Protein AF-A0A1B0DHC9-F1 (afdb_monomer)

Mean predicted aligned error: 4.69 Å

pLDDT: mean 92.96, std 3.61, range [76.0, 98.0]

Secondary structure (DSSP, 8-state):
-EETTEE-----SHHHHHHHHT-GGG------HHHHTTSTT----STTT--HHHHHHHHHHHHHHHHHTTTT---TTT--

Organism: Phlebotomus papatasi (NCBI:txid29031)

Radius of gyration: 17.44 Å; Cα contacts (8 Å, |Δi|>4): 46; chains: 1; bounding box: 39×38×42 Å

Foldseek 3Di:
DDDDPRDDDDDDDPVVVVVLVVDPVNVDADPDQVQLVVDPNSDRDALRHDDDPRNVVRVVVVVVVCVVVPNVHDDPVPDD

Structure (mmCIF, N/CA/C/O backbone):
data_AF-A0A1B0DHC9-F1
#
_entry.id   AF-A0A1B0DHC9-F1
#
loop_
_atom_site.group_PDB
_atom_site.id
_atom_site.type_symbol
_atom_site.label_atom_id
_atom_site.label_alt_id
_atom_site.label_comp_id
_atom_site.label_asym_id
_atom_site.label_entity_id
_atom_site.label_seq_id
_atom_site.pdbx_PDB_ins_code
_atom_site.Cartn_x
_atom_site.Cartn_y
_atom_site.Cartn_z
_atom_site.occupancy
_atom_site.B_iso_or_equiv
_atom_site.auth_seq_id
_atom_site.auth_comp_id
_atom_site.auth_asym_id
_atom_site.auth_atom_id
_atom_site.pdbx_PDB_model_num
ATOM 1 N N . MET A 1 1 ? 3.921 -14.665 -14.025 1.00 93.25 1 MET A N 1
ATOM 2 C CA . MET A 1 1 ? 3.176 -14.185 -15.215 1.00 93.25 1 MET A CA 1
ATOM 3 C C . MET A 1 1 ? 3.590 -12.755 -15.533 1.00 93.25 1 MET A C 1
ATOM 5 O O . MET A 1 1 ? 4.324 -12.176 -14.748 1.00 93.25 1 MET A O 1
ATOM 9 N N . TYR A 1 2 ? 3.162 -12.183 -16.654 1.00 94.00 2 TYR A N 1
ATOM 10 C CA . TYR A 1 2 ? 3.462 -10.788 -16.993 1.00 94.00 2 TYR A CA 1
ATOM 11 C C . TYR A 1 2 ? 2.189 -9.947 -16.904 1.00 94.00 2 TYR A C 1
ATOM 13 O O . TYR A 1 2 ? 1.164 -10.323 -17.472 1.00 94.00 2 TYR A O 1
ATOM 21 N N . LEU A 1 3 ? 2.253 -8.826 -16.182 1.00 90.38 3 LEU A N 1
ATOM 22 C CA . LEU A 1 3 ? 1.238 -7.776 -16.230 1.00 90.38 3 LEU A CA 1
ATOM 23 C C . LEU A 1 3 ? 1.764 -6.674 -17.149 1.00 90.38 3 LEU A C 1
ATOM 25 O O . LEU A 1 3 ? 2.654 -5.912 -16.773 1.00 90.38 3 LEU A O 1
ATOM 29 N N . ALA A 1 4 ? 1.254 -6.635 -18.382 1.00 90.44 4 ALA A N 1
ATOM 30 C CA . ALA A 1 4 ? 1.861 -5.873 -19.474 1.00 90.44 4 ALA A CA 1
ATOM 31 C C . ALA A 1 4 ? 3.359 -6.222 -19.616 1.00 90.44 4 ALA A C 1
ATOM 33 O O . ALA A 1 4 ? 3.700 -7.389 -19.790 1.00 90.44 4 ALA A O 1
ATOM 34 N N . ALA A 1 5 ? 4.255 -5.239 -19.515 1.00 91.75 5 ALA A N 1
ATOM 35 C CA . ALA A 1 5 ? 5.701 -5.449 -19.600 1.00 91.75 5 ALA A CA 1
ATOM 36 C C . ALA A 1 5 ? 6.366 -5.790 -18.247 1.00 91.75 5 ALA A C 1
ATOM 38 O O . ALA A 1 5 ? 7.589 -5.896 -18.182 1.00 91.75 5 ALA A O 1
ATOM 39 N N . VAL A 1 6 ? 5.594 -5.950 -17.164 1.00 89.88 6 VAL A N 1
ATOM 40 C CA . VAL A 1 6 ? 6.129 -6.126 -15.805 1.00 89.88 6 VAL A CA 1
ATOM 41 C C . VAL A 1 6 ? 6.061 -7.600 -15.381 1.00 89.88 6 VAL A C 1
ATOM 43 O O . VAL A 1 6 ? 4.958 -8.146 -15.235 1.00 89.88 6 VAL A O 1
ATOM 46 N N . PRO A 1 7 ? 7.204 -8.277 -15.152 1.00 94.12 7 PRO A N 1
ATOM 47 C CA . PRO A 1 7 ? 7.203 -9.623 -14.590 1.00 94.12 7 PRO A CA 1
ATOM 48 C C . PRO A 1 7 ? 6.583 -9.596 -13.190 1.00 94.12 7 PRO A C 1
ATOM 50 O O . PRO A 1 7 ? 6.950 -8.786 -12.345 1.00 94.12 7 PRO A O 1
ATOM 53 N N . THR A 1 8 ? 5.608 -10.470 -12.962 1.00 93.88 8 THR A N 1
ATOM 54 C CA . THR A 1 8 ? 4.758 -10.463 -11.767 1.00 93.88 8 THR A CA 1
ATOM 55 C C . THR A 1 8 ? 4.586 -11.872 -11.208 1.00 93.88 8 THR A C 1
ATOM 57 O O . THR A 1 8 ? 4.296 -12.831 -11.937 1.00 93.88 8 THR A O 1
ATOM 60 N N . VAL A 1 9 ? 4.714 -11.985 -9.889 1.00 94.19 9 VAL A N 1
ATOM 61 C CA . VAL A 1 9 ? 4.408 -13.197 -9.125 1.00 94.19 9 VAL A CA 1
ATOM 62 C C . VAL A 1 9 ? 3.074 -12.985 -8.418 1.00 94.19 9 VAL A C 1
ATOM 64 O O . VAL A 1 9 ? 2.877 -11.959 -7.773 1.00 94.19 9 VAL A O 1
ATOM 67 N N . ILE A 1 10 ? 2.155 -13.939 -8.567 1.00 94.31 10 ILE A N 1
ATOM 68 C CA . ILE A 1 10 ? 0.852 -13.920 -7.896 1.00 94.31 10 ILE A CA 1
ATOM 69 C C . ILE A 1 10 ? 0.812 -15.079 -6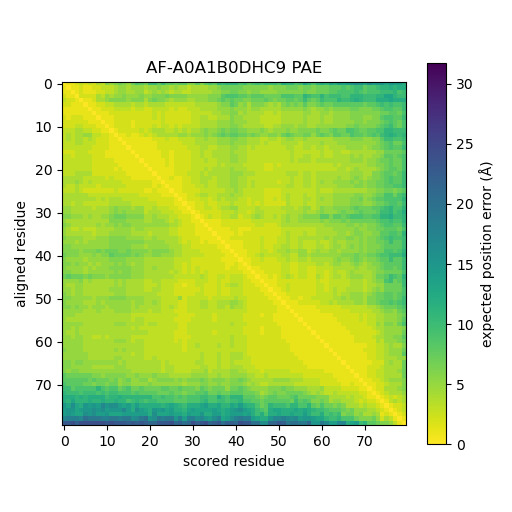.907 1.00 94.31 10 ILE A C 1
ATOM 71 O O . ILE A 1 10 ? 1.046 -16.224 -7.289 1.00 94.31 10 ILE A O 1
ATOM 75 N N . CYS A 1 11 ? 0.492 -14.770 -5.654 1.00 95.50 11 CYS A N 1
ATOM 76 C CA . CYS A 1 11 ? 0.163 -15.749 -4.626 1.00 95.50 11 CYS A CA 1
ATOM 77 C C . CYS A 1 11 ? -1.359 -15.776 -4.444 1.00 95.50 11 CYS A C 1
ATOM 79 O O . CYS A 1 11 ? -1.991 -14.719 -4.411 1.00 95.50 11 CYS A O 1
ATOM 81 N N . HIS A 1 12 ? -1.945 -16.974 -4.399 1.00 95.50 12 HIS A N 1
ATOM 82 C CA . HIS A 1 12 ? -3.400 -17.163 -4.424 1.0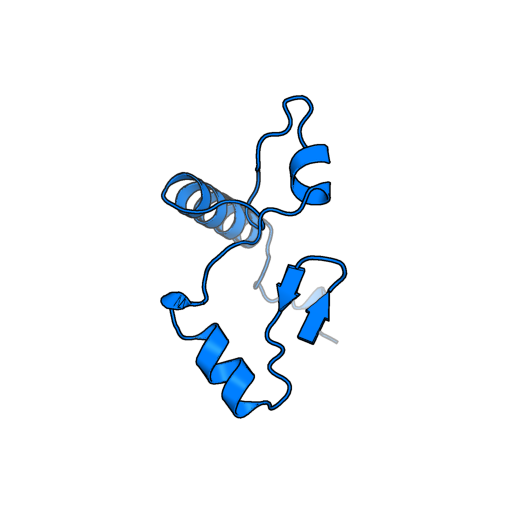0 95.50 12 HIS A CA 1
ATOM 83 C C . HIS A 1 12 ? -3.921 -18.045 -3.284 1.00 95.50 12 HIS A C 1
ATOM 85 O O . HIS A 1 12 ? -5.105 -17.982 -2.962 1.00 95.50 12 HIS A O 1
ATOM 91 N N . ASP A 1 13 ? -3.067 -18.864 -2.676 1.00 96.94 13 ASP A N 1
ATOM 92 C CA . ASP A 1 13 ? -3.416 -19.722 -1.555 1.00 96.94 13 ASP A CA 1
ATOM 93 C C . ASP A 1 13 ? -3.342 -18.959 -0.221 1.00 96.94 13 ASP A C 1
ATOM 95 O O . ASP A 1 13 ? -2.545 -18.038 -0.038 1.00 96.94 13 ASP A O 1
ATOM 99 N N . ALA A 1 14 ? -4.211 -19.322 0.724 1.00 97.94 14 ALA A N 1
ATOM 100 C CA . ALA A 1 14 ? -4.366 -18.570 1.968 1.00 97.94 14 ALA A CA 1
ATOM 101 C C . ALA A 1 14 ? -3.113 -18.610 2.858 1.00 97.94 14 ALA A C 1
ATOM 103 O O . ALA A 1 14 ? -2.818 -17.626 3.541 1.00 97.94 14 ALA A O 1
ATOM 104 N N . ASP A 1 15 ? -2.392 -19.730 2.863 1.00 98.00 15 ASP A N 1
ATOM 105 C CA . ASP A 1 15 ? -1.204 -19.906 3.695 1.00 98.00 15 ASP A CA 1
ATOM 106 C C . ASP A 1 15 ? -0.019 -19.115 3.132 1.00 98.00 15 ASP A C 1
ATOM 108 O O . ASP A 1 15 ? 0.616 -18.365 3.874 1.00 98.00 15 ASP A O 1
ATOM 112 N N . GLY A 1 16 ? 0.195 -19.155 1.816 1.00 97.25 16 GLY A N 1
ATOM 113 C CA . GLY A 1 16 ? 1.193 -18.343 1.126 1.00 97.25 16 GLY A CA 1
ATOM 114 C C . GLY A 1 16 ? 0.925 -16.844 1.250 1.00 97.25 16 GLY A C 1
ATOM 115 O O . GLY A 1 16 ? 1.848 -16.077 1.525 1.00 97.25 16 GLY A O 1
ATOM 116 N N . VAL A 1 17 ? -0.336 -16.401 1.144 1.00 97.19 17 VAL A N 1
ATOM 117 C CA . VAL A 1 17 ? -0.683 -14.981 1.344 1.00 97.19 17 VAL A CA 1
ATOM 118 C C . VAL A 1 17 ? -0.340 -14.540 2.768 1.00 97.19 17 VAL A C 1
ATOM 120 O O . VAL A 1 17 ? 0.240 -13.469 2.956 1.00 97.19 17 VAL A O 1
ATOM 123 N N . LYS A 1 18 ? -0.655 -15.362 3.778 1.00 97.25 18 LYS A N 1
ATOM 124 C CA . LYS A 1 18 ? -0.278 -15.072 5.169 1.00 97.25 18 LYS A CA 1
ATOM 125 C C . LYS A 1 18 ? 1.235 -15.047 5.348 1.00 97.25 18 LYS A C 1
ATOM 127 O O . LYS A 1 18 ? 1.719 -14.164 6.049 1.00 97.25 18 LYS A O 1
ATOM 132 N N . GLU A 1 19 ? 1.972 -15.981 4.752 1.00 96.94 19 GLU A N 1
ATOM 133 C CA . GLU A 1 19 ? 3.434 -15.998 4.843 1.00 96.94 19 GLU A CA 1
ATOM 134 C C . GLU A 1 19 ? 4.025 -14.705 4.267 1.00 96.94 19 GLU A C 1
ATOM 136 O O . GLU A 1 19 ? 4.771 -14.006 4.953 1.00 96.94 19 GLU A O 1
ATOM 141 N N . ILE A 1 20 ? 3.635 -14.347 3.041 1.00 96.81 20 ILE A N 1
ATOM 142 C CA . ILE A 1 20 ? 4.146 -13.168 2.335 1.00 96.81 20 ILE A CA 1
ATOM 143 C C . ILE A 1 20 ? 3.860 -11.888 3.125 1.00 96.81 20 ILE A C 1
ATOM 145 O O . ILE A 1 20 ? 4.763 -11.078 3.319 1.00 96.81 20 ILE A O 1
ATOM 149 N N . LEU A 1 21 ? 2.634 -11.718 3.632 1.00 95.25 21 LEU A N 1
ATOM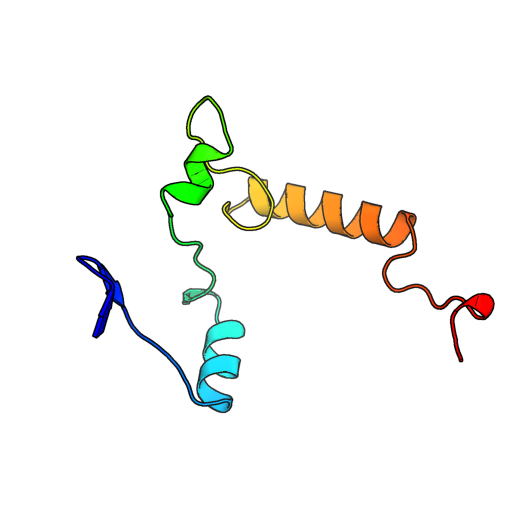 150 C CA . LEU A 1 21 ? 2.235 -10.519 4.380 1.00 95.25 21 LEU A CA 1
ATOM 151 C C . LEU A 1 21 ? 2.912 -10.379 5.755 1.00 95.25 21 LEU A C 1
ATOM 153 O O . LEU A 1 21 ? 2.822 -9.311 6.357 1.00 95.25 21 LEU A O 1
ATOM 157 N N . ASN A 1 22 ? 3.565 -11.428 6.267 1.00 96.44 22 ASN A N 1
ATOM 158 C CA . ASN A 1 22 ? 4.294 -11.395 7.542 1.00 96.44 22 ASN A CA 1
ATOM 159 C C . ASN A 1 22 ? 5.820 -11.310 7.371 1.00 96.44 22 ASN A C 1
ATOM 161 O O . ASN A 1 22 ? 6.548 -11.304 8.366 1.00 96.44 22 ASN A O 1
ATOM 165 N N . ARG A 1 23 ? 6.320 -11.240 6.133 1.00 96.62 23 ARG A N 1
ATOM 166 C CA . ARG A 1 23 ? 7.751 -11.201 5.826 1.00 96.62 23 ARG A CA 1
ATOM 167 C C . ARG A 1 23 ? 8.155 -9.833 5.295 1.00 96.62 23 ARG A C 1
ATOM 169 O O . ARG A 1 23 ? 7.658 -9.369 4.272 1.00 96.62 23 ARG A O 1
ATOM 176 N N . GLN A 1 24 ? 9.130 -9.217 5.961 1.00 92.50 24 GLN A N 1
ATOM 177 C CA . GLN A 1 24 ? 9.568 -7.857 5.645 1.00 92.50 24 GLN A CA 1
ATOM 178 C C . GLN A 1 24 ? 10.198 -7.746 4.244 1.00 92.50 24 GLN A C 1
ATOM 180 O O . GLN A 1 24 ? 10.171 -6.676 3.640 1.00 92.50 24 GLN A O 1
ATOM 185 N N . GLU A 1 25 ? 10.733 -8.837 3.689 1.00 94.94 25 GLU A N 1
ATOM 186 C CA . GLU A 1 25 ? 11.278 -8.838 2.322 1.00 94.94 25 GLU A CA 1
ATOM 187 C C . GLU A 1 25 ? 10.215 -8.526 1.253 1.00 94.94 25 GLU A C 1
ATOM 189 O O . GLU A 1 25 ? 10.556 -8.041 0.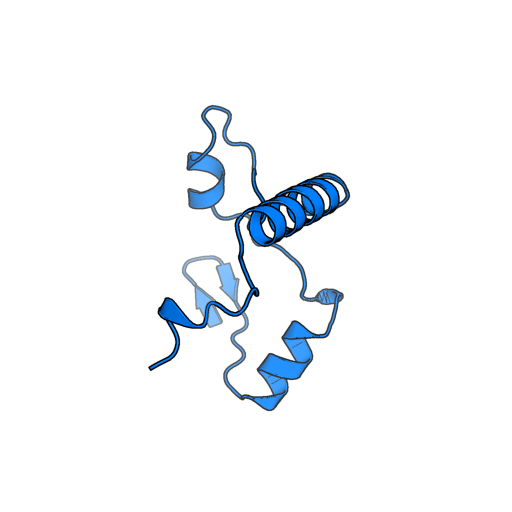174 1.00 94.94 25 GLU A O 1
ATOM 194 N N . PHE A 1 26 ? 8.934 -8.771 1.552 1.00 93.44 26 PHE A N 1
ATOM 195 C CA . PHE A 1 26 ? 7.807 -8.511 0.652 1.00 93.44 26 PHE A CA 1
ATOM 196 C C . PHE A 1 26 ? 7.007 -7.257 1.027 1.00 93.44 26 PHE A C 1
ATOM 198 O O . PHE A 1 26 ? 6.004 -6.949 0.385 1.00 93.44 26 PHE A O 1
ATOM 205 N N . ASP A 1 27 ? 7.472 -6.480 2.010 1.00 90.81 27 ASP A N 1
ATOM 206 C CA . ASP A 1 27 ? 6.832 -5.234 2.451 1.00 90.81 27 ASP A CA 1
ATOM 207 C C . ASP A 1 27 ? 7.122 -4.031 1.536 1.00 90.81 27 ASP A C 1
ATOM 209 O O . ASP A 1 27 ? 6.831 -2.887 1.896 1.00 90.81 27 ASP A O 1
ATOM 213 N N . GLY A 1 28 ? 7.657 -4.278 0.341 1.00 90.75 28 GLY A N 1
ATOM 214 C CA . GLY A 1 28 ? 7.900 -3.255 -0.666 1.00 90.75 28 GLY A CA 1
ATOM 215 C C . GLY A 1 28 ? 6.617 -2.555 -1.133 1.00 90.75 28 GLY A C 1
ATOM 216 O O . GLY A 1 28 ? 5.518 -3.122 -1.115 1.00 90.75 28 GLY A O 1
ATOM 217 N N . ARG A 1 29 ? 6.736 -1.308 -1.590 1.00 91.25 29 ARG A N 1
ATOM 218 C CA . ARG A 1 29 ? 5.672 -0.571 -2.290 1.00 91.25 29 ARG A CA 1
ATOM 219 C C . ARG A 1 29 ? 6.058 -0.372 -3.747 1.00 91.25 29 ARG A C 1
ATOM 221 O O . ARG A 1 29 ? 7.051 0.276 -4.056 1.00 91.25 29 ARG A O 1
ATOM 228 N N . ALA A 1 30 ? 5.247 -0.920 -4.649 1.00 88.44 30 ALA A N 1
ATOM 229 C CA . ALA A 1 30 ? 5.465 -0.768 -6.080 1.00 88.44 30 ALA A CA 1
ATOM 230 C C . ALA A 1 30 ? 5.319 0.702 -6.509 1.00 88.44 30 ALA A C 1
ATOM 232 O O . ALA A 1 30 ? 4.338 1.370 -6.164 1.00 88.44 30 ALA A O 1
ATOM 233 N N . ASP A 1 31 ? 6.271 1.183 -7.308 1.00 88.38 31 ASP A N 1
ATOM 234 C CA . ASP A 1 31 ? 6.195 2.498 -7.934 1.00 88.38 31 ASP A CA 1
ATOM 235 C C . ASP A 1 31 ? 5.229 2.460 -9.123 1.00 88.38 31 ASP A C 1
ATOM 237 O O . ASP A 1 31 ? 5.593 2.138 -10.254 1.00 88.38 31 ASP A O 1
ATOM 241 N N . ILE A 1 32 ? 3.960 2.745 -8.843 1.00 87.62 32 ILE A N 1
ATOM 242 C CA . ILE A 1 32 ? 2.919 2.808 -9.865 1.00 87.62 32 ILE A CA 1
ATOM 243 C C . ILE A 1 32 ? 2.757 4.249 -10.361 1.00 87.62 32 ILE A C 1
ATOM 245 O O . ILE A 1 32 ? 2.631 5.186 -9.572 1.00 87.62 32 ILE A O 1
ATOM 249 N N . TYR A 1 33 ? 2.677 4.431 -11.682 1.00 88.75 33 TYR A N 1
ATOM 250 C CA . TYR A 1 33 ? 2.521 5.751 -12.312 1.00 88.75 33 TYR A CA 1
ATOM 251 C C . TYR A 1 33 ? 1.342 6.550 -11.724 1.00 88.75 33 TYR A C 1
ATOM 253 O O . TYR A 1 33 ? 1.485 7.718 -11.359 1.00 88.75 33 TYR A O 1
ATOM 261 N N . LEU A 1 34 ? 0.203 5.881 -11.508 1.00 90.56 34 LEU A N 1
ATOM 262 C CA . LEU A 1 34 ? -0.987 6.474 -10.889 1.00 90.56 34 LEU A CA 1
ATOM 263 C C . LEU A 1 34 ? -0.727 7.019 -9.473 1.00 90.56 34 LEU A C 1
ATOM 265 O O . LEU A 1 34 ? -1.351 7.996 -9.064 1.00 90.56 34 LEU A O 1
ATOM 269 N N . ALA A 1 35 ? 0.200 6.431 -8.711 1.00 92.44 35 ALA A N 1
ATOM 270 C CA . ALA A 1 35 ? 0.518 6.907 -7.368 1.00 92.44 35 ALA A CA 1
ATOM 271 C C . ALA A 1 35 ? 1.247 8.251 -7.388 1.00 92.44 35 ALA A C 1
ATOM 273 O O . ALA A 1 35 ? 1.031 9.040 -6.460 1.00 92.44 35 ALA A O 1
ATOM 274 N N . ARG A 1 36 ? 2.058 8.504 -8.426 1.00 93.25 36 ARG A N 1
ATOM 275 C CA . ARG A 1 36 ? 2.804 9.754 -8.646 1.00 93.25 36 ARG A CA 1
ATOM 276 C C . ARG A 1 36 ? 1.919 10.881 -9.159 1.00 93.25 36 ARG A C 1
ATOM 278 O O . ARG A 1 36 ? 2.084 12.007 -8.713 1.00 93.25 36 ARG A O 1
ATOM 285 N N . MET A 1 37 ? 0.931 10.573 -10.002 1.00 94.69 37 MET A N 1
ATOM 286 C CA . MET A 1 37 ? -0.024 11.565 -10.529 1.00 94.69 37 MET A CA 1
ATOM 287 C C . MET A 1 37 ? -0.822 12.308 -9.443 1.00 94.69 37 MET A C 1
ATOM 289 O O . MET A 1 37 ? -1.409 13.351 -9.710 1.00 94.69 37 MET A O 1
ATOM 293 N N . ARG A 1 38 ? -0.858 11.783 -8.211 1.00 91.81 38 ARG A N 1
ATOM 294 C CA . ARG A 1 38 ? -1.533 12.415 -7.064 1.00 91.81 38 ARG A CA 1
ATOM 295 C C . ARG A 1 38 ? -0.750 13.589 -6.467 1.00 91.81 38 ARG A C 1
ATOM 297 O O . ARG A 1 38 ? -1.257 14.250 -5.565 1.00 91.81 38 ARG A O 1
ATOM 304 N N . ASP A 1 39 ? 0.478 13.823 -6.923 1.00 93.25 39 ASP A N 1
ATOM 305 C CA . ASP A 1 39 ? 1.307 14.964 -6.552 1.00 93.25 39 ASP A CA 1
ATOM 306 C C . ASP A 1 39 ? 1.631 15.791 -7.807 1.00 93.25 39 ASP A C 1
ATOM 308 O O . ASP A 1 39 ? 2.110 15.217 -8.784 1.00 93.25 39 ASP A O 1
ATOM 312 N N . PRO A 1 40 ? 1.458 17.127 -7.796 1.00 94.50 40 PRO A N 1
ATOM 313 C CA . PRO A 1 40 ? 1.801 17.973 -8.946 1.00 94.50 40 PRO A CA 1
ATOM 314 C C . PRO A 1 40 ? 3.262 17.828 -9.399 1.00 94.50 40 PRO A C 1
ATOM 316 O O . PRO A 1 40 ? 3.571 17.928 -10.584 1.00 94.50 40 PRO A O 1
ATOM 319 N N . ASN A 1 41 ? 4.162 17.530 -8.457 1.00 95.50 41 ASN A N 1
ATOM 320 C CA . ASN A 1 41 ? 5.586 17.331 -8.714 1.00 95.50 41 ASN A CA 1
ATOM 321 C C . ASN A 1 41 ? 5.947 15.847 -8.929 1.00 95.50 41 ASN A C 1
ATOM 323 O O . ASN A 1 41 ? 7.124 15.498 -8.905 1.00 95.50 41 ASN A O 1
ATOM 327 N N . HIS A 1 42 ? 4.956 14.970 -9.126 1.00 93.31 42 HIS A N 1
ATOM 328 C CA . HIS A 1 42 ? 5.122 13.538 -9.398 1.00 93.31 42 HIS A CA 1
ATOM 329 C C . HIS A 1 42 ? 5.906 12.756 -8.322 1.00 93.31 42 HIS A C 1
ATOM 331 O O . HIS A 1 42 ? 6.485 11.693 -8.591 1.00 93.31 42 HIS A O 1
ATOM 337 N N . ASN A 1 43 ? 5.907 13.248 -7.080 1.00 91.62 43 ASN A N 1
ATOM 338 C CA . ASN A 1 43 ? 6.507 12.545 -5.950 1.00 91.62 43 ASN A CA 1
ATOM 339 C C . ASN A 1 43 ? 5.547 11.505 -5.370 1.00 91.62 43 ASN A C 1
ATOM 341 O O . ASN A 1 43 ? 4.339 11.726 -5.259 1.00 91.62 43 ASN A O 1
ATOM 345 N N . LEU A 1 44 ? 6.098 10.387 -4.898 1.00 92.06 44 LEU A N 1
ATOM 346 C CA . LEU A 1 44 ? 5.333 9.439 -4.095 1.00 92.06 44 LEU A CA 1
ATOM 347 C C . LEU A 1 44 ? 5.040 10.053 -2.723 1.00 92.06 44 LEU A C 1
ATOM 349 O O . LEU A 1 44 ? 5.944 10.462 -1.994 1.00 92.06 44 LEU A O 1
ATOM 353 N N . ARG A 1 45 ? 3.754 10.116 -2.366 1.00 90.19 45 ARG A N 1
ATOM 354 C CA . ARG A 1 45 ? 3.278 10.642 -1.081 1.00 90.19 45 ARG A CA 1
ATOM 355 C C . ARG A 1 45 ? 2.247 9.729 -0.426 1.00 90.19 45 ARG A C 1
ATOM 357 O O . ARG A 1 45 ? 1.547 8.949 -1.083 1.00 90.19 45 ARG A O 1
ATOM 364 N N . GLY A 1 46 ? 2.100 9.918 0.884 1.00 89.06 46 GLY A N 1
ATOM 365 C CA . GLY A 1 46 ? 1.073 9.286 1.708 1.00 89.06 46 GLY A CA 1
ATOM 366 C C . GLY A 1 46 ? 1.456 7.905 2.238 1.00 89.06 46 GLY A C 1
ATOM 367 O O . GLY A 1 46 ? 2.512 7.362 1.927 1.00 89.06 46 GLY A O 1
ATOM 368 N N . ILE A 1 47 ? 0.568 7.339 3.053 1.00 92.56 47 ILE A N 1
ATOM 369 C CA . ILE A 1 47 ? 0.813 6.113 3.829 1.00 92.56 47 ILE A CA 1
ATOM 370 C C . ILE A 1 47 ? 0.875 4.825 2.986 1.00 92.56 47 ILE A C 1
ATOM 372 O O . ILE A 1 47 ? 1.470 3.845 3.420 1.00 92.56 47 ILE A O 1
ATOM 376 N N . PHE A 1 48 ? 0.273 4.805 1.795 1.00 90.56 48 PHE A N 1
ATOM 377 C CA . PHE A 1 48 ? 0.195 3.594 0.968 1.00 90.56 48 PHE A CA 1
ATOM 378 C C . PHE A 1 48 ? 1.388 3.407 0.027 1.00 90.56 48 PHE A C 1
ATOM 380 O O . PHE A 1 48 ? 1.761 2.278 -0.251 1.00 90.56 48 PHE A O 1
ATOM 387 N N . PHE A 1 49 ? 1.987 4.498 -0.456 1.00 92.12 49 PHE A N 1
ATOM 388 C CA . PHE A 1 49 ? 2.912 4.467 -1.599 1.00 92.12 49 PHE A CA 1
ATOM 389 C C . PHE A 1 49 ? 4.336 4.901 -1.252 1.00 92.12 49 PHE A C 1
ATOM 391 O O . PHE A 1 49 ? 5.160 5.069 -2.141 1.00 92.12 49 PHE A O 1
ATOM 398 N N . THR A 1 50 ? 4.610 5.158 0.025 1.00 92.75 50 THR A N 1
ATOM 399 C CA . THR A 1 50 ? 5.932 5.588 0.491 1.00 92.75 50 THR A CA 1
ATOM 400 C C . THR A 1 50 ? 6.515 4.577 1.456 1.00 92.75 50 THR A C 1
A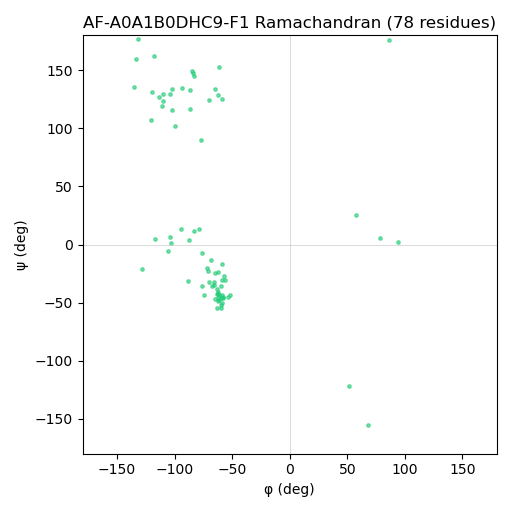TOM 402 O O . THR A 1 50 ? 5.789 3.767 2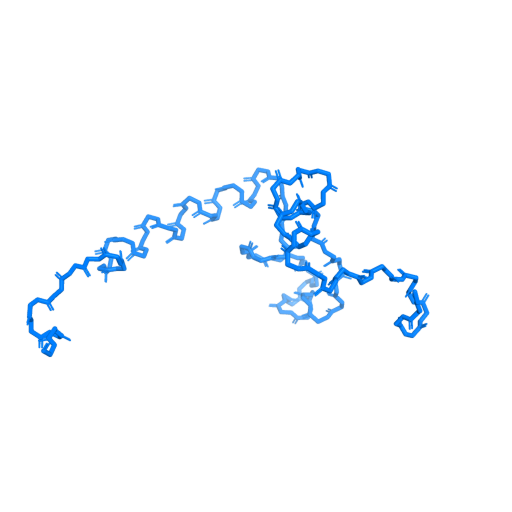.033 1.00 92.75 50 THR A O 1
ATOM 405 N N . GLU A 1 51 ? 7.828 4.661 1.650 1.00 92.19 51 GLU A N 1
ATOM 406 C CA . GLU A 1 51 ? 8.597 3.748 2.489 1.00 92.19 51 GLU A CA 1
ATOM 407 C C . GLU A 1 51 ? 9.528 4.514 3.441 1.00 92.19 51 GLU A C 1
ATOM 409 O O . GLU A 1 51 ? 9.600 5.749 3.443 1.00 92.19 51 GLU A O 1
ATOM 414 N N . GLY A 1 52 ?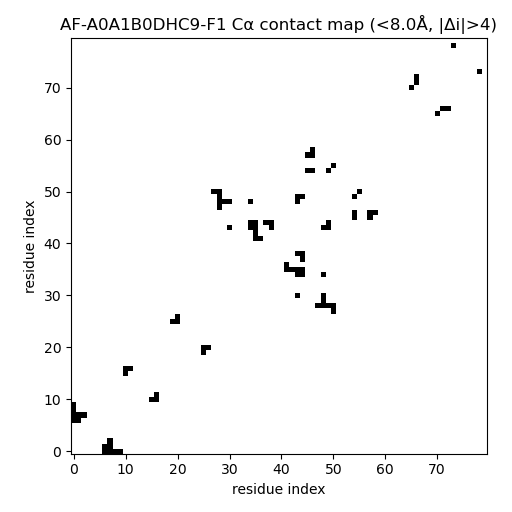 10.234 3.772 4.295 1.00 91.31 52 GLY A N 1
ATOM 415 C CA . GLY A 1 52 ? 11.273 4.326 5.158 1.00 91.31 52 GLY A CA 1
ATOM 416 C C . GLY A 1 52 ? 10.756 5.263 6.264 1.00 91.31 52 GLY A C 1
ATOM 417 O O . GLY A 1 52 ? 9.613 5.147 6.720 1.00 91.31 52 GLY A O 1
ATOM 418 N N . PRO A 1 53 ? 11.604 6.185 6.760 1.00 93.38 53 PRO A N 1
ATOM 419 C CA . PRO A 1 53 ? 11.264 7.068 7.879 1.00 93.38 53 PRO A CA 1
ATOM 420 C C . PRO A 1 53 ? 10.044 7.962 7.624 1.00 93.38 53 PRO A C 1
ATOM 422 O O . PRO A 1 53 ? 9.249 8.191 8.537 1.00 93.38 53 PRO A O 1
ATOM 425 N N . PHE A 1 54 ? 9.856 8.429 6.385 1.00 92.19 54 PHE A N 1
ATOM 426 C CA . PHE A 1 54 ? 8.700 9.248 6.018 1.00 92.19 54 PHE A CA 1
ATOM 427 C C . PHE A 1 54 ? 7.391 8.476 6.210 1.00 92.19 54 PHE A C 1
ATOM 429 O O . PHE A 1 54 ? 6.487 8.955 6.899 1.00 92.19 54 PHE A O 1
ATOM 436 N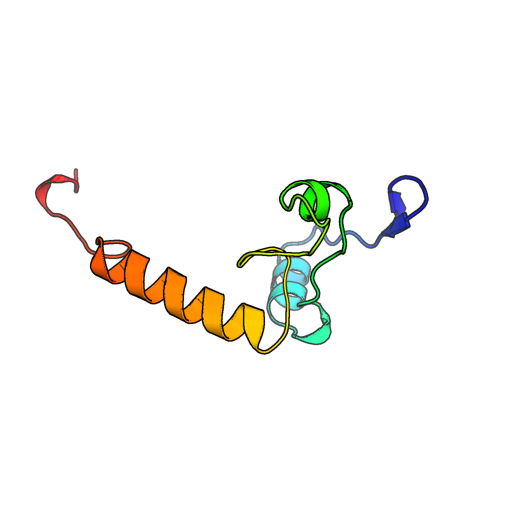 N . TRP A 1 55 ? 7.320 7.246 5.693 1.00 94.00 55 TRP A N 1
ATOM 437 C CA . TRP A 1 55 ? 6.171 6.365 5.891 1.00 94.00 55 TRP A CA 1
ATOM 438 C C . TRP A 1 55 ? 5.896 6.086 7.373 1.00 94.00 55 TRP A C 1
ATOM 440 O O . TRP A 1 55 ? 4.747 6.178 7.811 1.00 94.00 55 TRP A O 1
ATOM 450 N N . LYS A 1 56 ? 6.941 5.818 8.173 1.00 94.50 56 LYS A N 1
ATOM 451 C CA . LYS A 1 56 ? 6.805 5.581 9.624 1.00 94.50 56 LYS A CA 1
ATOM 452 C C . LYS A 1 56 ? 6.143 6.769 10.330 1.00 94.50 56 LYS A C 1
ATOM 454 O O . LYS A 1 56 ? 5.222 6.577 11.129 1.00 94.50 56 LYS A O 1
ATOM 459 N N . ASN A 1 57 ? 6.570 7.988 10.001 1.00 95.44 57 ASN A N 1
ATOM 460 C CA . ASN A 1 57 ? 6.002 9.213 10.564 1.00 95.44 57 ASN A CA 1
ATOM 461 C C . ASN A 1 57 ? 4.540 9.408 10.148 1.00 95.44 57 ASN A C 1
ATOM 463 O O . ASN A 1 57 ? 3.693 9.646 11.011 1.00 95.44 57 ASN A O 1
ATOM 467 N N . GLN A 1 58 ? 4.233 9.234 8.858 1.00 95.44 58 GLN A N 1
ATOM 468 C CA . GLN A 1 58 ? 2.866 9.344 8.343 1.00 95.44 58 GLN A CA 1
ATOM 469 C C . GLN A 1 58 ? 1.937 8.310 8.983 1.00 95.44 58 GLN A C 1
ATOM 471 O O . GLN A 1 58 ? 0.885 8.667 9.506 1.00 95.44 58 GLN A O 1
ATOM 476 N N . ARG A 1 59 ? 2.350 7.039 9.051 1.00 95.31 59 ARG A N 1
ATOM 477 C CA . ARG A 1 59 ? 1.569 5.970 9.689 1.00 95.31 59 ARG A CA 1
ATOM 478 C C . ARG A 1 59 ? 1.269 6.273 11.152 1.00 95.31 59 ARG A C 1
ATOM 480 O O . ARG A 1 59 ? 0.125 6.121 11.581 1.00 95.31 59 ARG A O 1
ATOM 487 N N . ARG A 1 60 ? 2.272 6.714 11.918 1.00 96.12 60 ARG A N 1
ATOM 488 C CA . ARG A 1 60 ? 2.086 7.085 13.328 1.00 96.12 60 ARG A CA 1
ATOM 489 C C . ARG A 1 60 ? 1.113 8.253 13.471 1.00 96.12 60 ARG A C 1
ATOM 491 O O . ARG A 1 60 ? 0.236 8.193 14.329 1.00 96.12 60 ARG A O 1
ATOM 498 N N . PHE A 1 61 ? 1.273 9.290 12.650 1.00 96.06 61 PHE A N 1
ATOM 499 C CA . PHE A 1 61 ? 0.383 10.446 12.638 1.00 96.06 61 PHE A CA 1
ATOM 500 C C . PHE A 1 61 ? -1.057 10.019 12.324 1.00 96.06 61 PHE A C 1
ATOM 502 O O . PHE A 1 61 ? -1.943 10.255 13.142 1.00 96.06 61 PHE A O 1
ATOM 509 N N . THR A 1 62 ? -1.288 9.318 11.211 1.00 95.94 62 THR A N 1
ATOM 510 C CA . THR A 1 62 ? -2.625 8.893 10.775 1.00 95.94 62 THR A CA 1
ATOM 511 C C . THR A 1 62 ? -3.315 8.009 11.810 1.00 95.94 62 THR A C 1
ATOM 513 O O . THR A 1 62 ? -4.441 8.301 12.199 1.00 95.94 62 THR A O 1
ATOM 516 N N . LEU A 1 63 ? -2.649 6.961 12.310 1.00 95.88 63 LEU A N 1
ATOM 517 C CA . LEU A 1 63 ? -3.267 6.041 13.272 1.00 95.88 63 LEU A CA 1
ATOM 518 C C . LEU A 1 63 ? -3.586 6.708 14.613 1.00 95.88 63 LEU A C 1
ATOM 520 O O . LEU A 1 63 ? -4.564 6.329 15.253 1.00 95.88 63 LEU A O 1
ATOM 524 N N . ARG A 1 64 ? -2.779 7.686 15.044 1.00 96.81 64 ARG A N 1
ATOM 525 C CA . ARG A 1 64 ? -3.085 8.480 16.239 1.00 96.81 64 ARG A CA 1
ATOM 526 C C . ARG A 1 64 ? -4.375 9.270 16.040 1.00 96.81 64 ARG A C 1
ATOM 528 O O . ARG A 1 64 ? -5.305 9.080 16.809 1.00 96.81 64 ARG A O 1
ATOM 535 N N . HIS A 1 65 ? -4.453 10.054 14.967 1.00 97.00 65 HIS A N 1
ATOM 536 C CA . HIS A 1 65 ? -5.624 10.888 14.709 1.00 97.00 65 HIS A CA 1
ATOM 537 C C . HIS A 1 65 ? -6.880 10.039 14.517 1.00 97.00 65 HIS A C 1
ATOM 539 O O . HIS A 1 65 ? -7.904 10.345 15.108 1.00 97.00 65 HIS A O 1
ATOM 545 N N . LEU A 1 66 ? -6.803 8.924 13.783 1.00 96.94 66 LEU A N 1
ATOM 546 C CA . LEU A 1 66 ? -7.943 8.014 13.644 1.00 96.94 66 LEU A CA 1
ATOM 547 C C . LEU A 1 66 ? -8.498 7.586 15.013 1.00 96.94 66 LEU A C 1
ATOM 549 O O . LEU A 1 66 ? -9.706 7.653 15.224 1.00 96.94 66 LEU A O 1
ATOM 553 N N . ARG A 1 67 ? -7.636 7.210 15.967 1.00 95.25 67 ARG A N 1
ATOM 554 C CA . ARG A 1 67 ? -8.061 6.832 17.330 1.00 95.25 67 ARG A CA 1
ATOM 555 C C . ARG A 1 67 ? -8.621 8.004 18.132 1.00 95.25 67 ARG A C 1
ATOM 557 O O . ARG A 1 67 ? -9.554 7.814 18.918 1.00 95.25 67 ARG A O 1
ATOM 564 N N . ASP A 1 68 ? -8.064 9.197 17.949 1.00 96.19 68 ASP A N 1
ATOM 565 C CA . ASP A 1 68 ? -8.563 10.417 18.588 1.00 96.19 68 ASP A CA 1
ATOM 566 C C . ASP A 1 68 ? -9.992 10.727 18.106 1.00 96.19 68 ASP A C 1
ATOM 568 O O . ASP A 1 68 ? -10.856 11.030 18.927 1.00 96.19 68 ASP A O 1
ATOM 572 N N . TYR A 1 69 ? -10.269 10.498 16.816 1.00 94.94 69 TYR A N 1
ATOM 573 C CA . TYR A 1 69 ? -11.590 10.625 16.181 1.00 94.94 69 TYR A CA 1
ATOM 574 C C . TYR A 1 69 ? -12.503 9.395 16.335 1.00 94.94 69 TYR A C 1
ATOM 576 O O . TYR A 1 69 ? -13.545 9.311 15.692 1.00 94.94 69 TYR A O 1
ATOM 584 N N . GLY A 1 70 ? -12.151 8.437 17.195 1.00 93.75 70 GLY A N 1
ATOM 585 C CA . GLY A 1 70 ? -13.047 7.336 17.551 1.00 93.75 70 GLY A CA 1
ATOM 586 C C . GLY A 1 70 ? -12.891 6.050 16.741 1.00 93.75 70 GLY A C 1
ATOM 587 O O . GLY A 1 70 ? -13.597 5.082 17.016 1.00 93.75 70 GLY A O 1
ATOM 588 N N . PHE A 1 71 ? -11.940 5.972 15.806 1.00 94.06 71 PHE A N 1
ATOM 589 C CA . PHE A 1 71 ? -11.620 4.713 15.132 1.00 94.06 71 PHE A CA 1
ATOM 590 C C . PHE A 1 71 ? -11.187 3.650 16.151 1.00 94.06 71 PHE A C 1
ATOM 592 O O . PHE A 1 71 ? -10.249 3.857 16.927 1.00 94.06 71 PHE A O 1
ATOM 599 N N . GLY A 1 72 ? -11.863 2.500 16.128 1.00 90.25 72 GLY A N 1
ATOM 600 C CA . GLY A 1 72 ? -11.627 1.398 17.061 1.00 90.25 72 GLY A CA 1
ATOM 601 C C . GLY A 1 72 ? -12.247 1.589 18.450 1.00 90.25 72 GLY A C 1
ATOM 602 O O . GLY A 1 72 ? -12.009 0.754 19.320 1.00 90.25 72 GLY A O 1
ATOM 603 N N . ARG A 1 73 ? -13.029 2.655 18.682 1.00 91.56 73 ARG A N 1
ATOM 604 C CA . ARG A 1 73 ? -13.870 2.778 19.882 1.00 91.56 73 ARG A CA 1
ATOM 605 C C . ARG A 1 73 ? -15.204 2.070 19.656 1.00 91.56 73 ARG A C 1
ATOM 607 O O . ARG A 1 73 ? -15.700 2.011 18.535 1.00 91.56 73 ARG A O 1
ATOM 614 N N . ARG A 1 74 ? -15.774 1.547 20.740 1.00 89.31 74 ARG A N 1
ATOM 615 C CA . ARG A 1 74 ? -17.143 1.025 20.769 1.00 89.31 74 ARG A CA 1
ATOM 616 C C . ARG A 1 74 ? -18.096 2.172 21.077 1.00 89.31 74 ARG A C 1
ATOM 618 O O . ARG A 1 74 ? -17.831 2.948 21.994 1.00 89.31 74 ARG A O 1
ATOM 625 N N . PHE A 1 75 ? -19.173 2.272 20.312 1.00 89.19 75 PHE A N 1
ATOM 626 C CA . PHE A 1 75 ? -20.224 3.261 20.514 1.00 89.19 75 PHE A CA 1
ATOM 627 C C . PHE A 1 75 ? -21.519 2.499 20.737 1.00 89.19 75 PHE A C 1
ATOM 629 O O . PHE A 1 75 ? -22.059 1.928 19.797 1.00 89.19 75 PHE A O 1
ATOM 636 N N . THR A 1 76 ? -22.010 2.486 21.975 1.00 89.31 76 THR A N 1
ATOM 637 C CA . THR A 1 76 ? -23.233 1.761 22.355 1.00 89.31 76 THR A CA 1
ATOM 638 C C . THR A 1 76 ? -24.451 2.184 21.536 1.00 89.31 76 THR A C 1
ATOM 640 O O . THR A 1 76 ? -25.344 1.383 21.324 1.00 89.31 76 THR A O 1
ATOM 643 N N . GLU A 1 77 ? -24.472 3.421 21.037 1.00 89.56 77 GLU A N 1
ATOM 644 C CA . GLU A 1 77 ? -25.532 3.958 20.169 1.00 89.56 77 GLU A CA 1
ATOM 645 C C . GLU A 1 77 ? -25.521 3.376 18.742 1.00 89.56 77 GLU A C 1
ATOM 647 O O . GLU A 1 77 ? -26.522 3.464 18.038 1.00 89.56 77 GLU A O 1
ATOM 652 N N . LEU A 1 78 ? -24.393 2.809 18.297 1.00 87.44 78 LEU A N 1
ATOM 653 C CA . LEU A 1 78 ? -24.211 2.220 16.963 1.00 87.44 78 LEU A CA 1
ATOM 654 C C . LEU A 1 78 ? -24.187 0.683 16.993 1.00 87.44 78 LE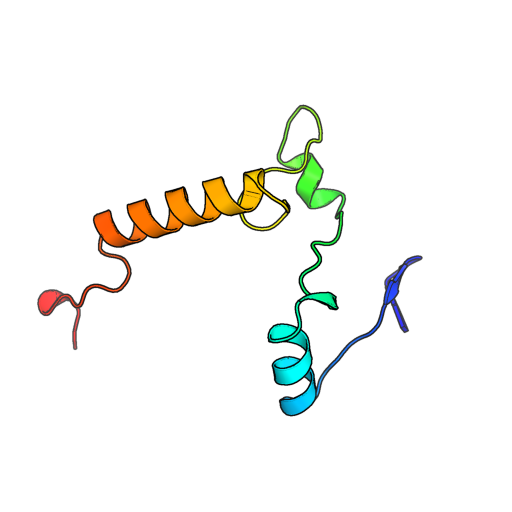U A C 1
ATOM 656 O O . LEU A 1 78 ? -24.095 0.051 15.940 1.00 87.44 78 LEU A O 1
ATOM 660 N N . GLU A 1 79 ? -24.217 0.083 18.182 1.00 80.62 79 GLU A N 1
ATOM 661 C CA . GLU A 1 79 ? -24.279 -1.365 18.367 1.00 80.62 79 GLU A CA 1
ATOM 662 C C . GLU A 1 79 ? -25.756 -1.798 18.338 1.00 80.62 79 GLU A C 1
ATOM 664 O O . GLU A 1 79 ? -26.546 -1.343 19.161 1.00 80.62 79 GLU A O 1
ATOM 669 N N . ILE A 1 80 ? -26.120 -2.615 17.336 1.00 76.00 80 ILE A N 1
ATOM 670 C CA . ILE A 1 80 ? -27.467 -3.190 17.134 1.00 76.00 80 ILE A CA 1
ATOM 671 C C . ILE A 1 80 ? -27.719 -4.312 18.140 1.00 76.00 80 ILE A C 1
ATOM 673 O O . ILE A 1 80 ? -26.810 -5.161 18.294 1.00 76.00 80 ILE A O 1
#

Sequence (80 aa):
MYLAAVPTVICHDADGVKEILNRQEFDGRADIYLARMRDPNHNLRGIFFTEGPFWKNQRRFTLRHLRDYGFGRRFTELEI

Solvent-accessible surface area (backbone atoms only — not comparable to full-atom values): 5152 Å² total; per-residue (Å²): 93,65,60,82,94,41,84,42,87,84,79,85,53,74,66,57,45,53,51,48,77,74,35,77,92,62,68,72,64,78,92,48,71,75,56,17,70,78,29,100,83,53,46,67,59,61,67,80,52,40,63,68,73,64,21,54,51,46,45,54,52,52,58,49,51,42,46,75,75,45,55,94,58,87,54,78,90,77,60,130

InterPro domains:
  IPR001128 Cytochrome P450 [PF00067] (2-69)
  IPR036396 Cytochrome P450 superfamily [G3DSA:1.10.630.10] (1-80)
  IPR036396 Cytochrome P450 superfamily [SSF48264] (2-73)
  IPR050182 Cytochrome P450 family 2 [PTHR24300] (2-77)